Protein AF-A7SCD1-F1 (afdb_monomer_lite)

pLDDT: mean 91.45, std 5.09, range [72.94, 97.5]

Organism: Nematostella vectensis (NCBI:txid45351)

Radius of gyration: 14.13 Å; chains: 1; bounding box: 28×25×40 Å

Foldseek 3Di:
DVPPVVVVLVPVLLVCVVPDPVVLVVVQVVVLVVLCVVQVDDPPDDSVVSCVVVVHDGSNVVSVVVNVVVVVCVVVVVD

Sequence (79 aa):
YNSLIEPHFQYCSTVWDRLAVHLSDKLQKLQNRAARVIAYSSFDTSSEHVLGVLGWNGLHQKRRKQKAIMIFKALNNLV

Secondary structure (DSSP, 8-state):
-TTTTHHHHHTTTTTSTT--HHHHHHHHHHHHHHHHHHHT--TTS-HHHHHHHTTPPPHHHHHHHHHHHHHHHHHTT--

Structure (mmCIF, N/CA/C/O backbone):
data_AF-A7SCD1-F1
#
_entry.id   AF-A7SCD1-F1
#
loop_
_atom_site.group_PDB
_atom_site.id
_atom_site.type_symbol
_atom_site.label_atom_id
_atom_site.label_alt_id
_atom_site.label_comp_id
_atom_site.label_asym_id
_atom_site.label_entity_id
_atom_site.label_seq_id
_atom_site.pdbx_PDB_ins_code
_atom_site.Cartn_x
_atom_site.Cartn_y
_atom_site.Cartn_z
_atom_site.occupancy
_atom_site.B_iso_or_equiv
_atom_site.auth_seq_id
_atom_site.auth_comp_id
_atom_site.auth_asym_id
_atom_site.auth_atom_id
_atom_site.pdbx_PDB_model_num
ATOM 1 N N . TYR A 1 1 ? 1.178 8.629 -6.899 1.00 88.06 1 TYR A N 1
ATOM 2 C CA . TYR A 1 1 ? 0.639 7.431 -6.217 1.00 88.06 1 TYR A CA 1
ATOM 3 C C . TYR A 1 1 ? 0.137 7.761 -4.814 1.00 88.06 1 TYR A C 1
ATOM 5 O O . TYR A 1 1 ? -1.060 7.627 -4.603 1.00 88.06 1 TYR A O 1
ATOM 13 N N . ASN A 1 2 ? 0.992 8.253 -3.908 1.00 87.50 2 ASN A N 1
ATOM 14 C CA . ASN A 1 2 ? 0.647 8.489 -2.493 1.00 87.50 2 ASN A CA 1
ATOM 15 C C . ASN A 1 2 ? -0.571 9.407 -2.263 1.00 87.50 2 ASN A C 1
ATOM 17 O O . ASN A 1 2 ? -1.388 9.134 -1.399 1.00 87.50 2 ASN A O 1
ATOM 21 N N . SER A 1 3 ? -0.719 10.488 -3.034 1.00 90.00 3 SER A N 1
ATOM 22 C CA . SER A 1 3 ? -1.828 11.443 -2.859 1.00 90.00 3 SER A CA 1
ATOM 23 C C . SER A 1 3 ? -3.099 11.084 -3.633 1.00 90.00 3 SER A C 1
ATOM 25 O O . SER A 1 3 ? -4.184 11.469 -3.223 1.00 90.00 3 SER A O 1
ATOM 27 N N . LEU A 1 4 ? -2.971 10.370 -4.755 1.00 89.88 4 LEU A N 1
ATOM 28 C CA . LEU A 1 4 ? -4.071 10.166 -5.708 1.00 89.88 4 LEU A CA 1
ATOM 29 C C . LEU A 1 4 ? -4.602 8.736 -5.736 1.00 89.88 4 LEU A C 1
ATOM 31 O O . LEU A 1 4 ? -5.793 8.534 -5.881 1.00 89.88 4 LEU A O 1
ATOM 35 N N . ILE A 1 5 ? -3.729 7.734 -5.635 1.00 90.62 5 ILE A N 1
ATOM 36 C CA . ILE A 1 5 ? -4.097 6.323 -5.829 1.00 90.62 5 ILE A CA 1
ATOM 37 C C . ILE A 1 5 ? -4.192 5.618 -4.479 1.00 90.62 5 ILE A C 1
ATOM 39 O O . ILE A 1 5 ? -5.147 4.895 -4.208 1.00 90.62 5 ILE A O 1
ATOM 43 N N . GLU A 1 6 ? -3.200 5.836 -3.616 1.00 90.12 6 GLU A N 1
ATOM 44 C CA . GLU A 1 6 ? -3.128 5.195 -2.307 1.00 90.12 6 GLU A CA 1
ATOM 45 C C . GLU A 1 6 ? -4.367 5.424 -1.421 1.00 90.12 6 GLU A C 1
ATOM 47 O O . GLU A 1 6 ? -4.811 4.444 -0.814 1.00 90.12 6 GLU A O 1
ATOM 52 N N . PRO A 1 7 ? -4.987 6.623 -1.374 1.00 91.00 7 PRO A N 1
ATOM 53 C CA . PRO A 1 7 ? -6.189 6.835 -0.572 1.00 91.00 7 PRO A CA 1
ATOM 54 C C . PRO A 1 7 ? -7.343 5.914 -0.975 1.00 91.00 7 PRO A C 1
ATOM 56 O O . PRO A 1 7 ? -8.066 5.438 -0.107 1.00 91.00 7 PRO A O 1
ATOM 59 N N . HIS A 1 8 ? -7.479 5.572 -2.260 1.00 89.50 8 HIS A N 1
ATOM 60 C CA . HIS A 1 8 ? -8.529 4.660 -2.723 1.00 89.50 8 HIS A CA 1
ATOM 61 C C . HIS A 1 8 ? -8.329 3.221 -2.236 1.00 89.50 8 HIS A C 1
ATOM 63 O O . HIS A 1 8 ? -9.306 2.538 -1.947 1.00 89.50 8 HIS A O 1
ATOM 69 N N . PHE A 1 9 ? -7.083 2.755 -2.093 1.00 88.44 9 PHE A N 1
ATOM 70 C CA . PHE A 1 9 ? -6.810 1.431 -1.516 1.00 88.44 9 PHE A CA 1
ATOM 71 C C . PHE A 1 9 ? -7.043 1.378 -0.006 1.00 88.44 9 PHE A C 1
ATOM 73 O O . PHE A 1 9 ? -7.279 0.311 0.560 1.00 88.44 9 PHE A O 1
ATOM 80 N N . GLN A 1 10 ? -6.921 2.528 0.647 1.00 85.00 10 GLN A N 1
ATOM 81 C CA . GLN A 1 10 ? -7.056 2.684 2.087 1.00 85.00 10 GLN A CA 1
ATOM 82 C C . GLN A 1 10 ? -8.494 2.992 2.514 1.00 85.00 10 GLN A C 1
ATOM 84 O O . GLN A 1 10 ? -8.881 2.689 3.643 1.00 85.00 10 GLN A O 1
ATOM 89 N N . TYR A 1 11 ? -9.286 3.579 1.621 1.00 87.44 11 TYR A N 1
ATOM 90 C CA . TYR A 1 11 ? -10.659 3.959 1.895 1.00 87.44 11 TYR A CA 1
ATOM 91 C C . TYR A 1 11 ? -11.504 2.748 2.307 1.00 87.44 11 TYR A C 1
ATOM 93 O O . TYR A 1 11 ? -11.491 1.692 1.668 1.00 87.44 11 TYR A O 1
ATOM 101 N N . CYS A 1 12 ? -12.214 2.900 3.425 1.00 79.94 12 CYS A N 1
ATOM 102 C CA . CYS A 1 12 ? -13.018 1.864 4.069 1.00 79.94 12 CYS A CA 1
ATOM 103 C C . CYS A 1 12 ? -12.285 0.548 4.371 1.00 79.94 12 CYS A C 1
ATOM 105 O O . CYS A 1 12 ? -12.957 -0.407 4.733 1.00 79.94 12 CYS A O 1
ATOM 107 N N . SER A 1 13 ? -10.955 0.454 4.254 1.00 84.56 13 SER A N 1
ATOM 108 C CA . SER A 1 13 ? -10.208 -0.816 4.315 1.00 84.56 13 SER A CA 1
ATOM 109 C C . SER A 1 13 ? -10.482 -1.661 5.562 1.00 84.56 13 SER A C 1
ATOM 111 O O . SER A 1 13 ? -10.413 -2.887 5.513 1.00 84.56 13 SER A O 1
ATOM 113 N N . THR A 1 14 ? -10.850 -1.003 6.659 1.00 80.75 14 THR A N 1
ATOM 114 C CA . THR A 1 14 ? -11.263 -1.600 7.930 1.00 80.75 14 THR A CA 1
ATOM 115 C C . THR A 1 14 ? -12.614 -2.318 7.860 1.00 80.75 14 THR A C 1
ATOM 117 O O . THR A 1 14 ? -12.808 -3.309 8.558 1.00 80.75 14 THR A O 1
ATOM 120 N N . VAL A 1 15 ? -13.531 -1.860 7.004 1.00 81.38 15 VAL A N 1
ATOM 121 C CA . VAL A 1 15 ? -14.873 -2.430 6.796 1.00 81.38 15 VAL A CA 1
ATOM 122 C C . VAL A 1 15 ? -14.803 -3.708 5.961 1.00 81.38 15 VAL A C 1
ATOM 124 O O . VAL A 1 15 ? -15.447 -4.703 6.284 1.00 81.38 15 VAL A O 1
ATOM 127 N N . TRP A 1 16 ? -13.989 -3.711 4.903 1.00 80.25 16 TRP A N 1
ATOM 128 C CA . TRP A 1 16 ? -13.851 -4.839 3.973 1.00 80.25 16 TRP A CA 1
ATOM 129 C C . TRP A 1 16 ? -12.604 -5.691 4.245 1.00 80.25 16 TRP A C 1
ATOM 131 O O . TRP A 1 16 ? -12.107 -6.375 3.356 1.00 80.25 16 TRP A O 1
ATOM 141 N N . ASP A 1 17 ? -12.112 -5.710 5.487 1.00 72.94 17 ASP A N 1
ATOM 142 C CA . ASP A 1 17 ? -10.948 -6.509 5.912 1.00 72.94 17 ASP A CA 1
ATOM 143 C C . ASP A 1 17 ? -11.128 -8.022 5.647 1.00 72.94 17 ASP A C 1
ATOM 145 O O . ASP A 1 17 ? -10.159 -8.739 5.415 1.00 72.94 17 ASP A O 1
ATOM 149 N N . ARG A 1 18 ? -12.378 -8.508 5.581 1.00 78.06 18 ARG A N 1
ATOM 150 C CA . ARG A 1 18 ? -12.738 -9.888 5.190 1.00 78.06 18 ARG A CA 1
ATOM 151 C C . ARG A 1 18 ? -12.976 -10.065 3.686 1.00 78.06 18 ARG A C 1
ATOM 153 O O . ARG A 1 18 ? -13.829 -10.843 3.265 1.00 78.06 18 ARG A O 1
ATOM 160 N N . LEU A 1 19 ? -12.241 -9.328 2.864 1.00 80.88 19 LEU A N 1
ATOM 161 C CA . LEU A 1 19 ? -12.315 -9.476 1.419 1.00 80.88 19 LEU A CA 1
ATOM 162 C C . LEU A 1 19 ? -11.860 -10.876 0.986 1.00 80.88 19 LEU A C 1
ATOM 164 O O . LEU A 1 19 ? -10.870 -11.404 1.492 1.00 80.88 19 LEU A O 1
ATOM 168 N N . ALA A 1 20 ? -12.534 -11.446 -0.012 1.00 88.00 20 ALA A N 1
ATOM 169 C CA . ALA A 1 20 ? -12.086 -12.684 -0.633 1.00 88.00 20 ALA A CA 1
ATOM 170 C C . ALA A 1 20 ? -10.656 -12.543 -1.190 1.00 88.00 20 ALA A C 1
ATOM 172 O O . ALA A 1 20 ? -10.309 -11.525 -1.800 1.00 88.00 20 ALA A O 1
ATOM 173 N N . VAL A 1 21 ? -9.844 -13.594 -1.027 1.00 88.44 21 VAL A N 1
ATOM 174 C CA . VAL A 1 21 ? -8.416 -13.614 -1.400 1.00 88.44 21 VAL A CA 1
ATOM 175 C C . VAL A 1 21 ? -8.203 -13.139 -2.843 1.00 88.44 21 VAL A C 1
ATOM 177 O O . VAL A 1 21 ? -7.408 -12.237 -3.087 1.00 88.44 21 VAL A O 1
ATOM 180 N N . HIS A 1 22 ? -9.021 -13.618 -3.784 1.00 91.62 22 HIS A N 1
ATOM 181 C CA . HIS A 1 22 ? -8.912 -13.252 -5.199 1.00 91.62 22 HIS A CA 1
ATOM 182 C C . HIS A 1 22 ? -9.100 -11.746 -5.484 1.00 91.62 22 HIS A C 1
ATOM 184 O O . HIS A 1 22 ? -8.469 -11.202 -6.392 1.00 91.62 22 HIS A O 1
ATOM 190 N N . LEU A 1 23 ? -9.957 -11.046 -4.730 1.00 91.00 23 LEU A N 1
ATOM 191 C CA . LEU A 1 23 ? -10.139 -9.594 -4.867 1.00 91.00 23 LEU A CA 1
ATOM 192 C C . LEU A 1 23 ? -8.963 -8.842 -4.237 1.00 91.00 23 LEU A C 1
ATOM 194 O O . LEU A 1 23 ? -8.504 -7.842 -4.788 1.00 91.00 23 LEU A O 1
ATOM 198 N N . SER A 1 24 ? -8.438 -9.350 -3.118 1.00 90.12 24 SER A N 1
ATOM 199 C CA . SER A 1 24 ? -7.236 -8.803 -2.486 1.00 90.12 24 SER A CA 1
ATOM 200 C C . SER A 1 24 ? -6.037 -8.884 -3.432 1.00 90.12 24 SER A C 1
ATOM 202 O O . SER A 1 24 ? -5.314 -7.901 -3.600 1.00 90.12 24 SER A O 1
ATOM 204 N N . ASP A 1 25 ? -5.877 -10.012 -4.118 1.00 92.69 25 ASP A N 1
ATOM 205 C CA . ASP A 1 25 ? -4.797 -10.223 -5.079 1.00 92.69 25 ASP A CA 1
ATOM 206 C C . ASP A 1 25 ? -4.926 -9.310 -6.299 1.00 92.69 25 ASP A C 1
ATOM 208 O O . ASP A 1 25 ? -3.926 -8.773 -6.780 1.00 92.69 25 ASP A O 1
ATOM 212 N N . LYS A 1 26 ? -6.151 -9.076 -6.793 1.00 93.81 26 LYS A N 1
ATOM 213 C CA . LYS A 1 26 ? -6.393 -8.106 -7.877 1.00 93.81 26 LYS A CA 1
ATOM 214 C C . LYS A 1 26 ? -5.926 -6.704 -7.488 1.00 93.81 26 LYS A C 1
ATOM 216 O O . LYS A 1 26 ? -5.264 -6.040 -8.284 1.00 93.81 26 LYS A O 1
ATOM 221 N N . LEU A 1 27 ? -6.217 -6.268 -6.266 1.00 93.19 27 LEU A N 1
ATOM 222 C CA . LEU A 1 27 ? -5.780 -4.960 -5.778 1.00 93.19 27 LEU A CA 1
ATOM 223 C C . LEU A 1 27 ? -4.267 -4.899 -5.577 1.00 93.19 27 LEU A C 1
ATOM 225 O O . LEU A 1 27 ? -3.640 -3.911 -5.956 1.00 93.19 27 LEU A O 1
ATOM 229 N N . GLN A 1 28 ? -3.660 -5.970 -5.061 1.00 95.12 28 GLN A N 1
ATOM 230 C CA . GLN A 1 28 ? -2.207 -6.043 -4.928 1.00 95.12 28 GLN A CA 1
ATOM 231 C C . GLN A 1 28 ? -1.522 -5.961 -6.299 1.00 95.12 28 GLN A C 1
ATOM 233 O O . GLN A 1 28 ? -0.548 -5.228 -6.455 1.00 95.12 28 GLN A O 1
ATOM 238 N N . LYS A 1 29 ? -2.064 -6.628 -7.326 1.00 95.44 29 LYS A N 1
ATOM 239 C CA . LYS A 1 29 ? -1.564 -6.523 -8.707 1.00 95.44 29 LYS A CA 1
ATOM 240 C C . LYS A 1 29 ? -1.643 -5.091 -9.248 1.00 95.44 29 LYS A C 1
ATOM 242 O O . LYS A 1 29 ? -0.721 -4.669 -9.945 1.00 95.44 29 LYS 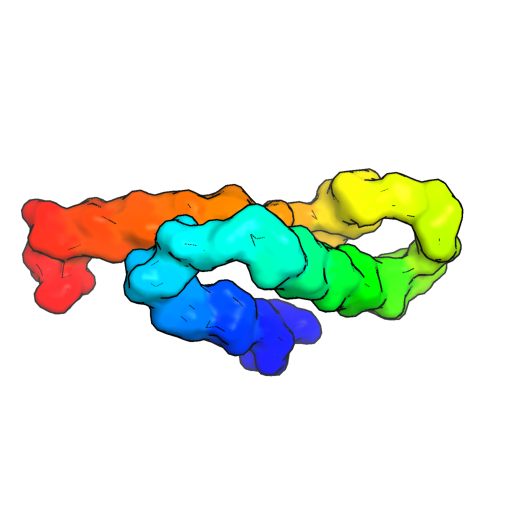A O 1
ATOM 247 N N . LEU A 1 30 ? -2.685 -4.326 -8.908 1.00 95.12 30 LEU A N 1
ATOM 248 C CA . LEU A 1 30 ? -2.787 -2.908 -9.282 1.00 95.12 30 LEU A CA 1
ATOM 249 C C . LEU A 1 30 ? -1.713 -2.053 -8.600 1.00 95.12 30 LEU A C 1
ATOM 251 O O . LEU A 1 30 ? -1.055 -1.265 -9.282 1.00 95.12 30 LEU A O 1
ATOM 255 N N . GLN A 1 31 ? -1.479 -2.242 -7.295 1.00 95.62 31 GLN A N 1
ATOM 256 C CA . GLN A 1 31 ? -0.366 -1.583 -6.602 1.00 95.62 31 GLN A CA 1
ATOM 257 C C . GLN A 1 31 ? 0.976 -1.945 -7.254 1.00 95.62 31 GLN A C 1
ATOM 259 O O . GLN A 1 31 ? 1.774 -1.054 -7.533 1.00 95.62 31 GLN A O 1
ATOM 264 N N . ASN A 1 32 ? 1.213 -3.228 -7.539 1.00 95.88 32 ASN A N 1
ATOM 265 C CA . ASN A 1 32 ? 2.460 -3.689 -8.151 1.00 95.88 32 ASN A CA 1
ATOM 266 C C . ASN A 1 32 ? 2.662 -3.069 -9.538 1.00 95.88 32 ASN A C 1
ATOM 268 O O . ASN A 1 32 ? 3.766 -2.656 -9.875 1.00 95.88 32 ASN A O 1
ATOM 272 N N . ARG A 1 33 ? 1.598 -2.950 -10.341 1.00 95.00 33 ARG A N 1
ATOM 273 C CA . ARG A 1 33 ? 1.662 -2.281 -11.646 1.00 95.00 33 ARG A CA 1
ATOM 274 C C . ARG A 1 33 ? 2.019 -0.803 -11.501 1.00 95.00 33 ARG A C 1
ATOM 276 O O . ARG A 1 33 ? 2.885 -0.328 -12.227 1.00 95.00 33 ARG A O 1
ATOM 283 N N . ALA A 1 34 ? 1.402 -0.094 -10.556 1.00 95.19 34 ALA A N 1
ATOM 284 C CA . ALA A 1 34 ? 1.739 1.302 -10.284 1.00 95.19 34 ALA A CA 1
ATOM 285 C C . ALA A 1 34 ? 3.196 1.459 -9.817 1.00 95.19 34 ALA A C 1
ATOM 287 O O . ALA A 1 34 ? 3.892 2.362 -10.274 1.00 95.19 34 ALA A O 1
ATOM 288 N N . ALA A 1 35 ? 3.667 0.551 -8.960 1.00 96.19 35 ALA A N 1
ATOM 289 C CA . ALA A 1 35 ? 5.046 0.516 -8.488 1.00 96.19 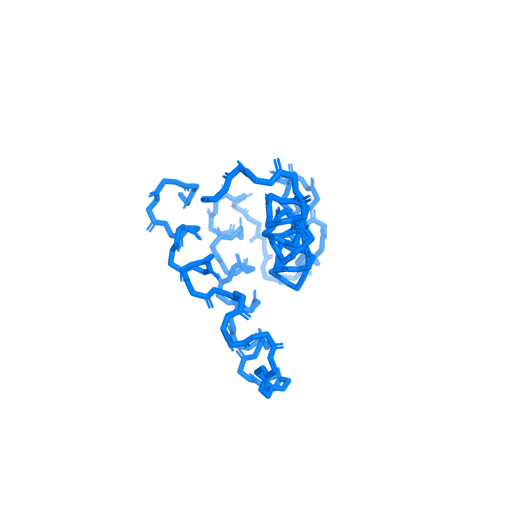35 ALA A CA 1
ATOM 290 C C . ALA A 1 35 ? 6.039 0.346 -9.649 1.00 96.19 35 ALA A C 1
ATOM 292 O O . ALA A 1 35 ? 6.987 1.117 -9.755 1.00 96.19 35 ALA A O 1
ATOM 293 N N . ARG A 1 36 ? 5.784 -0.594 -10.571 1.00 96.12 36 ARG A N 1
ATOM 294 C CA . ARG A 1 36 ? 6.634 -0.804 -11.758 1.00 96.12 36 ARG A CA 1
ATOM 295 C C . ARG A 1 36 ? 6.701 0.421 -12.662 1.00 96.12 36 ARG A C 1
ATOM 297 O O . ARG A 1 36 ? 7.784 0.776 -13.105 1.00 96.12 36 ARG A O 1
ATOM 304 N N . VAL A 1 37 ? 5.560 1.071 -12.910 1.00 95.44 37 VAL A N 1
ATOM 305 C CA . VAL A 1 37 ? 5.505 2.293 -13.732 1.00 95.44 37 VAL A CA 1
ATOM 306 C C . VAL A 1 37 ? 6.355 3.404 -13.114 1.00 95.44 37 VAL A C 1
ATOM 308 O O . VAL A 1 37 ? 7.066 4.092 -13.832 1.00 95.44 37 VAL A O 1
ATOM 311 N N . ILE A 1 38 ? 6.314 3.562 -11.789 1.00 95.25 38 ILE A N 1
ATOM 312 C CA . ILE A 1 38 ? 7.080 4.601 -11.088 1.00 95.25 38 ILE A CA 1
ATOM 313 C C . ILE A 1 38 ? 8.572 4.261 -11.018 1.00 95.25 38 ILE A C 1
ATOM 315 O O . ILE A 1 38 ? 9.407 5.146 -11.173 1.00 95.25 38 ILE A O 1
ATOM 319 N N . ALA A 1 39 ? 8.909 2.993 -10.784 1.00 95.06 39 ALA A N 1
ATOM 320 C CA . ALA A 1 39 ? 10.288 2.528 -10.663 1.00 95.06 39 ALA A CA 1
ATOM 321 C C . ALA A 1 39 ? 10.962 2.230 -12.014 1.00 95.06 39 ALA A C 1
ATOM 323 O O . ALA A 1 39 ? 12.114 1.805 -12.023 1.00 95.06 39 ALA A O 1
ATOM 324 N N . TYR A 1 40 ? 10.249 2.397 -13.136 1.00 94.94 40 TYR A N 1
ATOM 325 C CA . TYR A 1 40 ? 10.702 2.024 -14.481 1.00 94.94 40 TYR A CA 1
ATOM 326 C C . TYR A 1 40 ? 11.288 0.601 -14.555 1.00 94.94 40 TYR A C 1
ATOM 328 O O . TYR A 1 40 ? 12.288 0.356 -15.227 1.00 94.94 40 TYR A O 1
ATOM 336 N N . SER A 1 41 ? 10.681 -0.353 -13.842 1.00 94.88 41 SER A N 1
ATOM 337 C CA . SER A 1 41 ? 11.205 -1.717 -13.735 1.00 94.88 41 SER A CA 1
ATOM 338 C C . SER A 1 41 ? 10.576 -2.682 -14.744 1.00 94.88 41 SER A C 1
ATOM 340 O O . SER A 1 41 ? 9.395 -2.573 -15.083 1.00 94.88 41 SER A O 1
ATOM 342 N N . SER A 1 42 ? 11.359 -3.671 -15.201 1.00 93.38 42 SER A N 1
ATOM 343 C CA . SER A 1 42 ? 10.859 -4.740 -16.083 1.00 93.38 42 SER A CA 1
ATOM 344 C C . SER A 1 42 ? 9.755 -5.559 -15.401 1.00 93.38 42 SER A C 1
ATOM 346 O O . SER A 1 42 ? 9.714 -5.693 -14.172 1.00 93.38 42 SER A O 1
ATOM 348 N N . PHE A 1 43 ? 8.880 -6.170 -16.200 1.00 89.19 43 PHE A N 1
ATOM 349 C CA . PHE A 1 43 ? 7.887 -7.133 -15.725 1.00 89.19 43 PHE A CA 1
ATOM 350 C C . PHE A 1 43 ? 8.516 -8.362 -15.055 1.00 89.19 43 PHE A C 1
ATOM 352 O O . PHE A 1 43 ? 7.913 -8.894 -14.122 1.00 89.19 43 PHE A O 1
ATOM 359 N N . ASP A 1 44 ? 9.738 -8.729 -15.449 1.00 91.88 44 ASP A N 1
ATOM 360 C CA . ASP A 1 44 ? 10.480 -9.871 -14.894 1.00 91.88 44 ASP A CA 1
ATOM 361 C C . ASP A 1 44 ? 11.016 -9.607 -13.482 1.00 91.88 44 ASP A C 1
ATOM 363 O O . ASP A 1 44 ? 11.341 -10.533 -12.740 1.00 91.88 44 ASP A O 1
ATOM 367 N N . THR A 1 45 ? 11.093 -8.337 -13.069 1.00 94.12 45 THR A N 1
ATOM 368 C CA . THR A 1 45 ? 11.532 -8.002 -11.711 1.00 94.12 45 THR A CA 1
ATOM 369 C C . THR A 1 45 ? 10.491 -8.447 -10.683 1.00 94.12 45 THR A C 1
ATOM 371 O O . THR A 1 45 ? 9.278 -8.300 -10.883 1.00 94.12 45 THR A O 1
ATOM 374 N N . SER A 1 46 ? 10.945 -8.978 -9.545 1.00 95.69 46 SER A N 1
ATOM 375 C CA . SER A 1 46 ? 10.040 -9.331 -8.448 1.00 95.69 46 SER A CA 1
ATOM 376 C C . SER A 1 46 ? 9.280 -8.094 -7.963 1.00 95.69 46 SER A C 1
ATOM 378 O O . SER A 1 46 ? 9.877 -7.053 -7.691 1.00 95.69 46 SER A O 1
ATOM 380 N N . SER A 1 47 ? 7.955 -8.204 -7.814 1.00 94.62 47 SER A N 1
ATOM 381 C CA . SER A 1 47 ? 7.143 -7.103 -7.277 1.00 94.62 47 SER A CA 1
ATOM 382 C C . SER A 1 47 ? 7.552 -6.726 -5.855 1.00 94.62 47 SER A C 1
ATOM 384 O O . SER A 1 47 ? 7.516 -5.550 -5.517 1.00 94.62 47 SER A O 1
ATOM 386 N N . GLU A 1 48 ? 7.972 -7.694 -5.037 1.00 95.12 48 GLU A N 1
ATOM 387 C CA . GLU A 1 48 ? 8.444 -7.429 -3.673 1.00 95.12 48 GLU A CA 1
ATOM 388 C C . GLU A 1 48 ? 9.712 -6.580 -3.677 1.00 95.12 48 GLU A C 1
ATOM 390 O O . GLU A 1 48 ? 9.816 -5.629 -2.907 1.00 95.12 48 GLU A O 1
ATOM 395 N N . HIS A 1 49 ? 10.634 -6.863 -4.601 1.00 96.12 49 HIS A N 1
ATOM 396 C CA . HIS A 1 49 ? 11.841 -6.063 -4.769 1.00 96.12 49 HIS A CA 1
ATOM 397 C C . HIS A 1 49 ? 11.500 -4.621 -5.167 1.00 96.12 49 HIS A C 1
ATOM 399 O O . HIS A 1 49 ? 11.974 -3.681 -4.536 1.00 96.12 49 HIS A O 1
ATOM 405 N N . VAL A 1 50 ? 10.615 -4.438 -6.154 1.00 97.38 50 VAL A N 1
ATOM 406 C CA . VAL A 1 50 ? 10.185 -3.103 -6.609 1.00 97.38 50 VAL A CA 1
ATOM 407 C C . VAL A 1 50 ? 9.496 -2.324 -5.484 1.00 97.38 50 VAL A C 1
ATOM 409 O O . VAL A 1 50 ? 9.762 -1.139 -5.295 1.00 97.38 50 VAL A O 1
ATOM 412 N N . LEU A 1 51 ? 8.631 -2.981 -4.706 1.00 96.31 51 LEU A N 1
ATOM 413 C CA . LEU A 1 51 ? 7.999 -2.366 -3.539 1.00 96.31 51 LEU A CA 1
ATOM 414 C C . LEU A 1 51 ? 9.031 -1.989 -2.469 1.00 96.31 51 LEU A C 1
ATOM 416 O O . LEU A 1 51 ? 8.936 -0.898 -1.913 1.00 96.31 51 LEU A O 1
ATOM 420 N N . GLY A 1 52 ? 10.029 -2.842 -2.225 1.00 96.00 52 G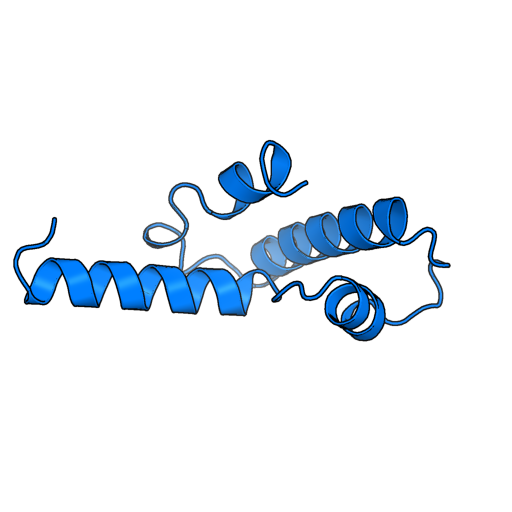LY A N 1
ATOM 421 C CA . GLY A 1 52 ? 11.131 -2.570 -1.303 1.00 96.00 52 GLY A CA 1
ATOM 422 C C . GLY A 1 52 ? 11.954 -1.348 -1.710 1.00 96.00 52 GLY A C 1
ATOM 423 O O . GLY A 1 52 ? 12.184 -0.473 -0.880 1.00 96.00 52 GLY A O 1
ATOM 424 N N . VAL A 1 53 ? 12.309 -1.233 -2.995 1.00 95.50 53 VAL A N 1
ATOM 425 C CA . VAL A 1 53 ? 13.015 -0.062 -3.551 1.00 95.50 53 VAL A CA 1
ATOM 426 C C . VAL A 1 53 ? 12.212 1.227 -3.349 1.00 95.50 53 VAL A C 1
ATOM 428 O O . VAL A 1 53 ? 12.781 2.263 -3.019 1.00 95.50 53 VAL A O 1
ATOM 431 N N . LEU A 1 54 ? 10.885 1.170 -3.496 1.00 94.94 54 LEU A N 1
ATOM 432 C CA . LEU A 1 54 ? 10.001 2.320 -3.274 1.00 94.94 54 LEU A CA 1
ATOM 433 C C . LEU A 1 54 ? 9.660 2.570 -1.793 1.00 94.94 54 LEU A C 1
ATOM 435 O O . LEU A 1 54 ? 8.973 3.546 -1.486 1.00 94.94 54 LEU A O 1
ATOM 439 N N . GLY A 1 55 ? 10.073 1.693 -0.873 1.00 94.88 55 GLY A N 1
ATOM 440 C CA . GLY A 1 55 ? 9.681 1.749 0.539 1.00 94.88 55 GLY A CA 1
ATOM 441 C C . GLY A 1 55 ? 8.183 1.505 0.771 1.00 94.88 55 GLY A C 1
ATOM 442 O O . GLY A 1 55 ? 7.600 1.998 1.739 1.00 94.88 55 GLY A O 1
ATOM 443 N N . TRP A 1 56 ? 7.514 0.795 -0.138 1.00 94.69 56 TRP A N 1
ATOM 444 C CA . TRP A 1 56 ? 6.077 0.551 -0.076 1.00 94.69 56 TRP A CA 1
ATOM 445 C C . TRP A 1 56 ? 5.757 -0.778 0.595 1.00 94.69 56 TRP A C 1
ATOM 447 O O . TRP A 1 56 ? 6.195 -1.839 0.169 1.00 94.69 56 TRP A O 1
ATOM 457 N N . ASN A 1 57 ? 4.857 -0.735 1.574 1.00 94.00 57 ASN A N 1
ATOM 458 C CA . ASN A 1 57 ? 4.242 -1.949 2.100 1.00 94.00 57 ASN A CA 1
ATOM 459 C C . ASN A 1 57 ? 3.188 -2.495 1.125 1.00 94.00 57 ASN A C 1
ATOM 461 O O . ASN A 1 57 ? 2.473 -1.723 0.468 1.00 94.00 57 ASN A O 1
ATOM 465 N N . GLY A 1 58 ? 3.027 -3.819 1.107 1.00 93.31 58 GLY A N 1
ATOM 466 C CA . GLY A 1 58 ? 1.894 -4.467 0.447 1.00 93.31 58 GLY A CA 1
ATOM 467 C C . GLY A 1 58 ? 0.558 -4.045 1.070 1.00 93.31 58 GLY A C 1
ATOM 468 O O . GLY A 1 58 ? 0.486 -3.699 2.257 1.00 93.31 58 GLY A O 1
ATOM 469 N N . LEU A 1 59 ? -0.525 -4.100 0.292 1.00 92.19 59 LEU A N 1
ATOM 470 C CA . LEU A 1 59 ? -1.850 -3.648 0.728 1.00 92.19 59 LEU A CA 1
ATOM 471 C C . LEU A 1 59 ? -2.334 -4.403 1.965 1.00 92.19 59 LEU A C 1
ATOM 473 O O . LEU A 1 59 ? -2.881 -3.792 2.877 1.00 92.19 59 LEU A O 1
ATOM 477 N N . HIS A 1 60 ? -2.076 -5.708 2.055 1.00 90.56 60 HIS A N 1
ATOM 478 C CA . HIS A 1 60 ? -2.432 -6.495 3.238 1.00 90.56 60 HIS A CA 1
ATOM 479 C C . HIS A 1 60 ? -1.803 -5.937 4.526 1.00 90.56 60 HIS A C 1
ATOM 481 O O . HIS A 1 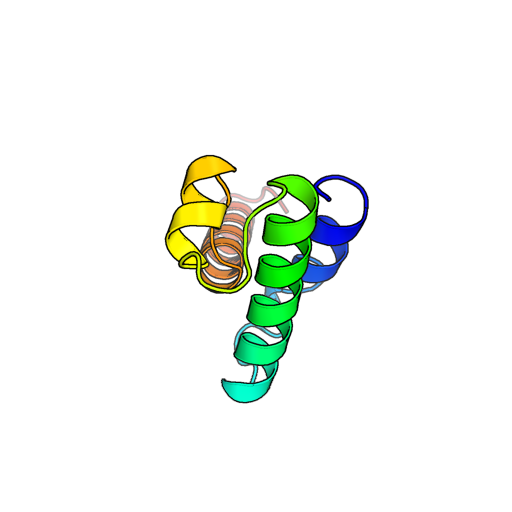60 ? -2.496 -5.735 5.524 1.00 90.56 60 HIS A O 1
ATOM 487 N N . GLN A 1 61 ? -0.508 -5.618 4.495 1.00 91.75 61 GLN A N 1
ATOM 488 C CA . GLN A 1 61 ? 0.192 -5.046 5.646 1.00 91.75 61 GLN A CA 1
ATOM 489 C C . GLN A 1 61 ? -0.345 -3.648 5.982 1.00 91.75 61 GLN A C 1
ATOM 491 O O . GLN A 1 61 ? -0.560 -3.336 7.155 1.00 91.75 61 GLN A O 1
ATOM 496 N N . LYS A 1 62 ? -0.637 -2.828 4.961 1.00 91.19 62 LYS A N 1
ATOM 497 C CA . LYS A 1 62 ? -1.250 -1.504 5.152 1.00 91.19 62 LYS A CA 1
ATOM 498 C C . LYS A 1 62 ? -2.611 -1.602 5.844 1.00 91.19 62 LYS A C 1
ATOM 500 O O . LYS A 1 62 ? -2.825 -0.901 6.831 1.00 91.19 62 LYS A O 1
ATOM 505 N N . ARG A 1 63 ? -3.489 -2.509 5.405 1.00 90.75 63 ARG A N 1
ATOM 506 C CA . ARG A 1 63 ? -4.812 -2.725 6.022 1.00 90.75 63 ARG A CA 1
ATOM 507 C C . ARG A 1 63 ? -4.704 -3.164 7.478 1.00 90.75 63 ARG A C 1
ATOM 509 O O . ARG A 1 63 ? -5.345 -2.570 8.342 1.00 90.75 63 ARG A O 1
ATOM 516 N N . ARG A 1 64 ? -3.812 -4.116 7.781 1.00 91.00 64 ARG A N 1
ATOM 517 C CA . ARG A 1 64 ? -3.541 -4.539 9.167 1.00 91.00 64 ARG A CA 1
ATOM 518 C C . ARG A 1 64 ? -3.099 -3.370 10.048 1.00 91.00 64 ARG A C 1
ATOM 520 O O . ARG A 1 64 ? -3.615 -3.219 11.154 1.00 91.00 64 ARG A O 1
ATOM 527 N N . LYS A 1 65 ? -2.191 -2.520 9.555 1.00 91.94 65 LYS A N 1
ATOM 528 C CA . LYS A 1 65 ? -1.735 -1.325 10.283 1.00 91.94 65 LYS A CA 1
ATOM 529 C C . LYS A 1 65 ? -2.884 -0.344 10.530 1.00 91.94 65 LYS A C 1
ATOM 531 O O . LYS A 1 65 ? -3.037 0.139 11.645 1.00 91.94 65 LYS A O 1
ATOM 536 N N . GLN A 1 66 ? -3.713 -0.076 9.522 1.00 90.19 66 GLN A N 1
ATOM 537 C CA . GLN A 1 66 ? -4.861 0.828 9.653 1.00 90.19 66 GLN A CA 1
ATOM 538 C C . GLN A 1 66 ? -5.900 0.318 10.648 1.00 90.19 66 GLN A C 1
ATOM 540 O O . GLN A 1 66 ? -6.374 1.085 11.483 1.00 90.19 66 GLN A O 1
ATOM 545 N N . LYS A 1 67 ? -6.198 -0.982 10.614 1.00 90.75 67 LYS A N 1
ATOM 546 C CA . LYS A 1 67 ? -7.081 -1.623 11.587 1.00 90.75 67 LYS A CA 1
ATOM 547 C C . LYS A 1 67 ? -6.543 -1.487 13.010 1.00 90.75 67 LYS A C 1
ATOM 549 O O . LYS A 1 67 ? -7.289 -1.096 13.902 1.00 90.75 67 LYS A O 1
ATOM 55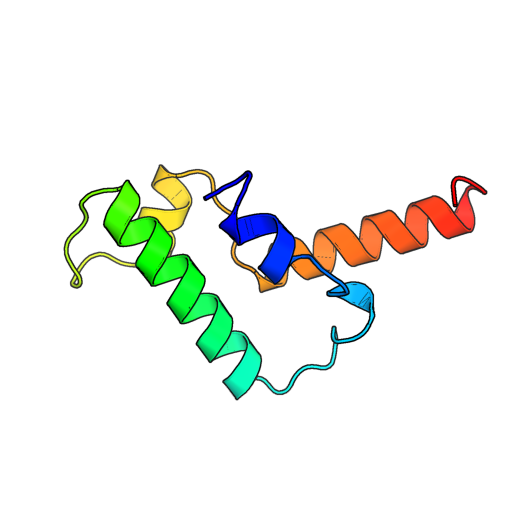4 N N . ALA A 1 68 ? -5.251 -1.742 13.214 1.00 92.62 68 ALA A N 1
ATOM 555 C CA . ALA A 1 68 ? -4.613 -1.565 14.517 1.00 92.62 68 ALA A CA 1
ATOM 556 C C . ALA A 1 68 ? -4.692 -0.107 15.002 1.00 92.62 68 ALA A C 1
ATOM 558 O O . ALA A 1 68 ? -5.038 0.129 16.155 1.00 92.62 68 ALA A O 1
ATOM 559 N N . ILE A 1 69 ? -4.449 0.868 14.117 1.00 92.88 69 ILE A N 1
ATOM 560 C CA . ILE A 1 69 ? -4.591 2.297 14.436 1.00 92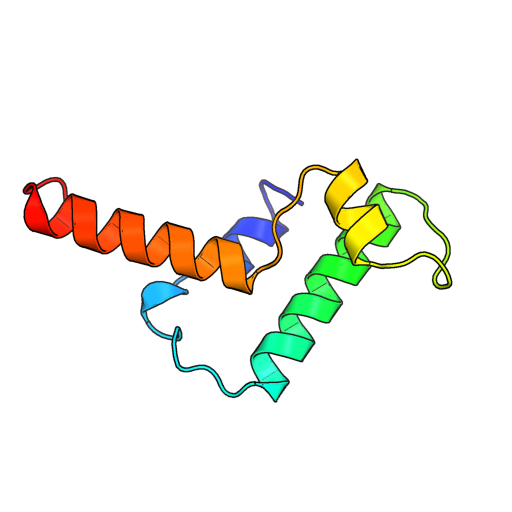.88 69 ILE A CA 1
ATOM 561 C C . ILE A 1 69 ? -6.033 2.625 14.838 1.00 92.88 69 ILE A C 1
ATOM 563 O O . ILE A 1 69 ? -6.237 3.324 15.824 1.00 92.88 69 ILE A O 1
ATOM 567 N N . MET A 1 70 ? -7.032 2.127 14.107 1.00 91.81 70 MET A N 1
ATOM 568 C CA . MET A 1 70 ? -8.441 2.373 14.422 1.00 91.81 70 MET A CA 1
ATOM 569 C C . MET A 1 70 ? -8.822 1.808 15.795 1.00 91.81 70 MET A C 1
ATOM 571 O O . MET A 1 70 ? -9.424 2.521 16.592 1.00 91.81 70 MET A O 1
ATOM 575 N N . ILE A 1 71 ? -8.428 0.565 16.092 1.00 92.88 71 ILE A N 1
ATOM 576 C CA . ILE A 1 71 ? -8.673 -0.065 17.398 1.00 92.88 71 ILE A CA 1
ATOM 577 C C . ILE A 1 71 ? -7.978 0.727 18.508 1.00 92.88 71 ILE A C 1
ATOM 579 O O . ILE A 1 71 ? -8.601 1.043 19.515 1.00 92.88 71 ILE A O 1
ATOM 583 N N . PHE A 1 72 ? -6.711 1.100 18.310 1.00 95.94 72 PHE A N 1
ATOM 584 C CA . PHE A 1 72 ? -5.971 1.911 19.273 1.00 95.94 72 PHE A CA 1
ATOM 585 C C . PHE A 1 72 ? -6.681 3.237 19.557 1.00 95.94 72 PHE A C 1
ATOM 587 O O . PHE A 1 72 ? -6.873 3.592 20.718 1.00 95.94 72 PHE A O 1
ATOM 594 N N . LYS A 1 73 ? -7.112 3.953 18.513 1.00 95.50 73 LYS A N 1
ATOM 595 C CA . LYS A 1 73 ? -7.829 5.218 18.684 1.00 95.50 73 LYS A CA 1
ATOM 596 C C . LYS A 1 73 ? -9.148 5.025 19.432 1.00 95.50 73 LYS A C 1
ATOM 598 O O . LYS A 1 73 ? -9.438 5.814 20.323 1.00 95.50 73 LYS A O 1
ATOM 603 N N . ALA A 1 74 ? -9.905 3.974 19.116 1.00 94.88 74 ALA A N 1
ATOM 604 C CA . ALA A 1 74 ? -11.172 3.677 19.780 1.00 94.88 74 ALA A CA 1
ATOM 605 C C . ALA A 1 74 ? -10.987 3.374 21.277 1.00 94.88 74 ALA A C 1
ATOM 607 O O . ALA A 1 74 ? -11.757 3.855 22.098 1.00 94.88 74 ALA A O 1
ATOM 608 N N . LEU A 1 75 ? -9.936 2.632 21.644 1.00 97.25 75 LEU A N 1
ATOM 609 C CA . LEU A 1 75 ? -9.631 2.306 23.044 1.00 97.25 75 LEU A CA 1
ATOM 610 C C . LEU A 1 75 ? -9.142 3.509 23.864 1.00 97.25 75 LEU A C 1
ATOM 612 O O . LEU A 1 75 ? -9.269 3.500 25.083 1.00 97.25 75 LEU A O 1
ATOM 616 N N . ASN A 1 76 ? -8.576 4.527 23.211 1.00 97.50 76 ASN A N 1
ATOM 617 C CA . ASN A 1 76 ? -8.003 5.706 23.866 1.00 97.50 76 ASN A CA 1
ATOM 618 C C . ASN A 1 76 ? -8.871 6.969 23.719 1.00 97.50 76 ASN A C 1
ATOM 620 O O . ASN A 1 76 ? -8.392 8.058 24.020 1.00 97.50 76 ASN A O 1
ATOM 624 N N . ASN A 1 77 ? -10.120 6.850 23.252 1.00 93.81 77 ASN A N 1
ATOM 625 C CA . ASN A 1 77 ? -11.020 7.988 23.002 1.00 93.81 77 ASN A CA 1
ATOM 626 C C . ASN A 1 77 ? -10.421 9.055 22.058 1.00 93.81 77 ASN A C 1
ATOM 628 O O . ASN A 1 77 ? -10.551 10.254 22.283 1.00 93.81 77 ASN A O 1
ATOM 632 N N . LEU A 1 78 ? -9.734 8.610 21.000 1.00 93.56 78 LEU A N 1
ATOM 633 C CA . LEU A 1 78 ? -9.148 9.458 19.947 1.00 93.56 78 LEU A CA 1
ATOM 634 C C . LEU A 1 78 ? -9.950 9.401 18.629 1.00 93.56 78 LEU A C 1
ATOM 636 O O . LEU A 1 78 ? -9.410 9.725 17.564 1.00 93.56 78 LEU A O 1
ATOM 640 N N . VAL A 1 79 ? -11.186 8.895 18.689 1.00 78.00 79 VAL A N 1
ATOM 641 C CA . VAL A 1 79 ? -12.161 8.809 17.586 1.00 78.00 79 VAL A CA 1
ATOM 642 C C . VAL A 1 79 ? -13.373 9.641 17.950 1.00 78.00 79 VAL A C 1
ATOM 644 O O . VAL A 1 79 ? -13.798 9.529 19.120 1.00 78.00 79 VAL A O 1
#